Protein AF-A0AAQ3P5P2-F1 (afdb_monomer_lite)

Structure (mmCIF, N/CA/C/O backbone):
data_AF-A0AAQ3P5P2-F1
#
_entry.id   AF-A0AAQ3P5P2-F1
#
loop_
_atom_site.group_PDB
_atom_site.id
_atom_site.type_symbol
_atom_site.label_atom_id
_atom_site.label_alt_id
_atom_site.label_comp_id
_atom_site.label_asym_id
_atom_site.label_entity_id
_atom_site.label_seq_id
_atom_site.pdbx_PDB_ins_code
_atom_site.Cartn_x
_atom_site.Cartn_y
_atom_site.Cartn_z
_atom_site.occupancy
_atom_site.B_iso_or_equiv
_atom_site.auth_seq_id
_atom_site.auth_comp_id
_atom_site.auth_asym_id
_atom_site.auth_atom_id
_atom_site.pdbx_PDB_model_num
ATOM 1 N N . MET A 1 1 ? 11.401 -13.865 -46.527 1.00 40.78 1 MET A N 1
ATOM 2 C CA . MET A 1 1 ? 10.544 -14.857 -45.855 1.00 40.78 1 MET A CA 1
ATOM 3 C C . MET A 1 1 ? 10.391 -14.387 -44.420 1.00 40.78 1 MET A C 1
ATOM 5 O O . MET A 1 1 ? 11.327 -14.547 -43.646 1.00 40.78 1 MET A O 1
ATOM 9 N N . GLU A 1 2 ? 9.293 -13.681 -44.133 1.00 49.50 2 GLU A N 1
ATOM 10 C CA . GLU A 1 2 ? 8.876 -13.293 -42.781 1.00 49.50 2 GLU A CA 1
ATOM 11 C C . GLU A 1 2 ? 8.724 -14.514 -41.863 1.00 49.50 2 GLU A C 1
ATOM 13 O O . GLU A 1 2 ? 8.082 -15.500 -42.223 1.00 49.50 2 GLU A O 1
ATOM 18 N N . SER A 1 3 ? 9.258 -14.413 -40.647 1.00 64.00 3 SER A N 1
ATOM 19 C CA . SER A 1 3 ? 8.948 -15.322 -39.544 1.00 64.00 3 SER A CA 1
ATOM 20 C C . SER A 1 3 ? 7.533 -15.032 -39.031 1.00 64.00 3 SER A C 1
ATOM 22 O O . SER A 1 3 ? 7.212 -13.899 -38.678 1.00 64.00 3 SER A O 1
ATOM 24 N N . THR A 1 4 ? 6.680 -16.052 -38.992 1.00 71.25 4 THR A N 1
ATOM 25 C CA . THR A 1 4 ? 5.289 -15.995 -38.513 1.00 71.25 4 THR A CA 1
ATOM 26 C C . THR A 1 4 ? 5.179 -15.501 -37.061 1.00 71.25 4 THR A C 1
ATOM 28 O O . THR A 1 4 ? 5.982 -15.936 -36.230 1.00 71.25 4 THR A O 1
ATOM 31 N N . PRO A 1 5 ? 4.180 -14.667 -36.702 1.00 70.50 5 PRO A N 1
ATOM 32 C CA . PRO A 1 5 ? 3.955 -14.264 -35.315 1.00 70.50 5 PRO A CA 1
ATOM 33 C C . PRO A 1 5 ? 3.568 -15.487 -34.475 1.00 70.50 5 PRO A C 1
ATOM 35 O O . PRO A 1 5 ? 2.511 -16.086 -34.667 1.00 70.50 5 PRO A O 1
ATOM 38 N N . VAL A 1 6 ? 4.447 -15.880 -33.554 1.00 71.50 6 VAL A N 1
ATOM 39 C CA . VAL A 1 6 ? 4.185 -16.980 -32.620 1.00 71.50 6 VAL A CA 1
ATOM 40 C C . VAL A 1 6 ? 3.167 -16.514 -31.584 1.00 71.50 6 VAL A C 1
ATOM 42 O O . VAL A 1 6 ? 3.352 -15.484 -30.933 1.00 71.50 6 VAL A O 1
ATOM 45 N N . ASN A 1 7 ? 2.097 -17.286 -31.411 1.00 71.75 7 ASN A N 1
ATOM 46 C CA . ASN A 1 7 ? 1.123 -17.065 -30.351 1.00 71.75 7 ASN A CA 1
ATOM 47 C C . ASN A 1 7 ? 1.687 -17.606 -29.025 1.00 71.75 7 ASN A C 1
ATOM 49 O O . ASN A 1 7 ? 1.541 -18.785 -28.700 1.00 71.75 7 ASN A O 1
ATOM 53 N N . TRP A 1 8 ? 2.362 -16.731 -28.278 1.00 74.56 8 TRP A N 1
ATOM 54 C CA . TRP A 1 8 ? 2.980 -17.045 -26.985 1.00 74.56 8 TRP A CA 1
ATOM 55 C C . TRP A 1 8 ? 1.983 -17.538 -25.934 1.00 74.56 8 TRP A C 1
ATOM 57 O O . TRP A 1 8 ? 2.359 -18.313 -25.062 1.00 74.56 8 TRP A O 1
ATOM 67 N N . GLU A 1 9 ? 0.716 -17.139 -26.034 1.00 57.88 9 GLU A N 1
ATOM 68 C CA . GLU A 1 9 ? -0.343 -17.598 -25.133 1.00 57.88 9 GLU A CA 1
ATOM 69 C C . GLU A 1 9 ? -0.745 -19.043 -25.436 1.00 57.88 9 GLU A C 1
ATOM 71 O O . GLU A 1 9 ? -0.924 -19.839 -24.517 1.00 57.88 9 GLU A O 1
ATOM 76 N N . ALA A 1 10 ? -0.817 -19.406 -26.720 1.00 72.50 10 ALA A N 1
ATOM 77 C CA . ALA A 1 10 ? -1.071 -20.783 -27.135 1.00 72.50 10 ALA A CA 1
ATOM 78 C C . ALA A 1 10 ? 0.089 -21.717 -26.751 1.00 72.50 10 ALA A C 1
ATOM 80 O O . ALA A 1 10 ? -0.143 -22.853 -26.344 1.00 72.50 10 ALA A O 1
ATOM 81 N N . LEU A 1 11 ? 1.331 -21.229 -26.832 1.00 72.44 11 LEU A N 1
ATOM 82 C CA . LEU A 1 11 ? 2.518 -21.973 -26.409 1.00 72.44 11 LEU A CA 1
ATOM 83 C C . LEU A 1 11 ? 2.578 -22.149 -24.879 1.00 72.44 11 LEU A C 1
ATOM 85 O O . LEU A 1 11 ? 2.882 -23.246 -24.418 1.00 72.44 11 LEU A O 1
ATOM 89 N N . ASP A 1 12 ? 2.240 -21.108 -24.102 1.00 68.50 12 ASP A N 1
ATOM 90 C CA . ASP A 1 12 ? 2.167 -21.158 -22.631 1.00 68.50 12 ASP A CA 1
ATOM 91 C C . ASP A 1 12 ? 1.053 -22.110 -22.148 1.00 68.50 12 ASP A C 1
ATOM 93 O O . ASP A 1 12 ? 1.252 -22.854 -21.189 1.00 68.50 12 ASP A O 1
ATOM 97 N N . ALA A 1 13 ? -0.102 -22.131 -22.822 1.00 69.19 13 ALA A N 1
ATOM 98 C CA . ALA A 1 13 ? -1.195 -23.055 -22.517 1.00 69.19 13 ALA A CA 1
ATOM 99 C C . ALA A 1 13 ? -0.799 -24.520 -22.768 1.00 69.19 13 ALA A C 1
ATOM 101 O O . ALA A 1 13 ? -1.009 -25.366 -21.900 1.00 69.19 13 ALA A O 1
ATOM 102 N N . LEU A 1 14 ? -0.141 -24.807 -23.899 1.00 78.25 14 LEU A N 1
ATOM 103 C CA . LEU A 1 14 ? 0.350 -26.155 -24.213 1.00 78.25 14 LEU A CA 1
ATOM 104 C C . LEU A 1 14 ? 1.387 -26.652 -23.197 1.00 78.25 14 LEU A C 1
ATOM 106 O O . LEU A 1 14 ? 1.398 -27.826 -22.836 1.00 78.25 14 LEU A O 1
ATOM 110 N N . LEU A 1 15 ? 2.254 -25.755 -22.730 1.00 73.19 15 LEU A N 1
ATOM 111 C CA . LEU A 1 15 ? 3.287 -26.055 -21.741 1.00 73.19 15 LEU A CA 1
ATOM 112 C C . LEU A 1 15 ? 2.699 -26.388 -20.365 1.00 73.19 15 LEU A C 1
ATOM 114 O O . LEU A 1 15 ? 3.185 -27.297 -19.695 1.00 73.19 15 LEU A O 1
ATOM 118 N N . ILE A 1 16 ? 1.653 -25.667 -19.951 1.00 68.06 16 ILE A N 1
ATOM 119 C CA . ILE A 1 16 ? 0.955 -25.904 -18.681 1.00 68.06 16 ILE A CA 1
ATOM 120 C C . ILE A 1 16 ? 0.171 -27.215 -18.734 1.00 68.06 16 ILE A C 1
ATOM 122 O O . ILE A 1 16 ? 0.203 -27.976 -17.767 1.00 68.06 16 ILE A O 1
ATOM 126 N N . ASP A 1 17 ? -0.504 -27.492 -19.847 1.00 76.62 17 ASP A N 1
ATOM 127 C CA . ASP A 1 17 ? -1.270 -28.726 -20.008 1.00 76.62 17 ASP A CA 1
ATOM 128 C C . ASP A 1 17 ? -0.352 -29.955 -20.054 1.00 76.62 17 ASP A C 1
ATOM 130 O O . ASP A 1 17 ? -0.639 -30.936 -19.374 1.00 76.62 17 ASP A O 1
ATOM 134 N N . PHE A 1 18 ? 0.801 -29.872 -20.734 1.00 76.75 18 PHE A N 1
ATOM 135 C CA . PHE A 1 18 ? 1.833 -30.918 -20.709 1.00 76.75 18 PHE A CA 1
ATOM 136 C C . PHE A 1 18 ? 2.421 -31.133 -19.301 1.00 76.75 18 PHE A C 1
ATOM 138 O O . PHE A 1 18 ? 2.593 -32.264 -18.849 1.00 76.75 18 PHE A O 1
ATOM 145 N N . ALA A 1 19 ? 2.704 -30.048 -18.571 1.00 74.25 19 ALA A N 1
ATOM 146 C CA . ALA A 1 19 ? 3.274 -30.132 -17.226 1.00 74.25 19 ALA A CA 1
ATOM 147 C C . ALA A 1 19 ? 2.297 -30.723 -16.195 1.00 74.25 19 ALA A C 1
ATOM 149 O O . ALA A 1 19 ? 2.718 -31.430 -15.280 1.00 74.25 19 ALA A O 1
ATOM 150 N N . LYS A 1 20 ? 0.994 -30.464 -16.360 1.00 66.75 20 LYS A N 1
ATOM 151 C CA . LYS A 1 20 ? -0.071 -31.082 -15.560 1.00 66.75 20 LYS A CA 1
ATOM 152 C C . LYS A 1 20 ? -0.321 -32.536 -15.955 1.00 66.75 20 LYS A C 1
ATOM 154 O O . LYS A 1 20 ? -0.555 -33.353 -15.074 1.00 66.75 20 LYS A O 1
ATOM 159 N N . SER A 1 21 ? -0.271 -32.872 -17.248 1.00 77.75 21 SER A N 1
ATOM 160 C CA . SER A 1 21 ? -0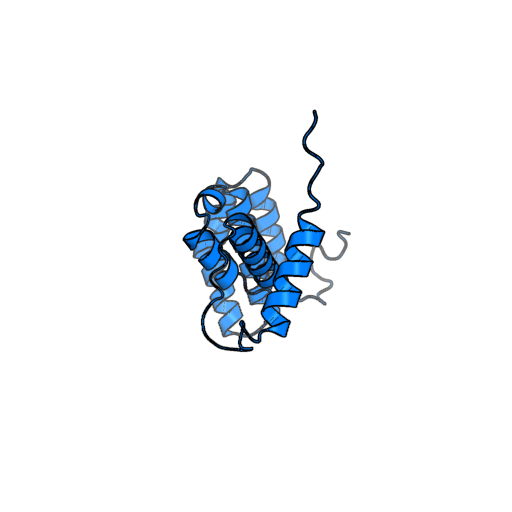.540 -34.237 -17.719 1.00 77.75 21 SER A CA 1
ATOM 161 C C . SER A 1 21 ? 0.546 -35.233 -17.317 1.00 77.75 21 SER A C 1
ATOM 163 O O . SER A 1 21 ? 0.235 -36.378 -17.010 1.00 77.75 21 SER A O 1
ATOM 165 N N . GLU A 1 22 ? 1.804 -34.796 -17.276 1.00 76.50 22 GLU A N 1
ATOM 166 C CA . GLU A 1 22 ? 2.949 -35.622 -16.868 1.00 76.50 22 GLU A CA 1
ATOM 167 C C . GLU A 1 22 ? 3.216 -35.568 -15.344 1.00 76.50 22 GLU A C 1
ATOM 169 O O . GLU A 1 22 ? 4.247 -36.058 -14.888 1.00 76.50 22 GLU A O 1
ATOM 174 N N . ASN A 1 23 ? 2.312 -34.970 -14.541 1.00 61.06 23 ASN A N 1
ATOM 175 C CA . ASN A 1 23 ? 2.460 -34.765 -13.085 1.00 61.06 23 ASN A CA 1
ATOM 176 C C . ASN A 1 23 ? 3.800 -34.112 -12.684 1.00 61.06 23 ASN A C 1
ATOM 178 O O . ASN A 1 23 ? 4.364 -34.388 -11.627 1.00 61.06 23 ASN A O 1
ATOM 182 N N . LEU A 1 24 ? 4.322 -33.219 -13.526 1.00 58.44 24 LEU A N 1
ATOM 183 C CA . LEU A 1 24 ? 5.613 -32.558 -13.305 1.00 58.44 24 LEU A CA 1
ATOM 184 C C . LEU A 1 24 ? 5.534 -31.416 -12.272 1.00 58.44 24 LEU A C 1
ATOM 186 O O . LEU A 1 24 ? 6.559 -30.822 -11.942 1.00 58.44 24 LEU A O 1
ATOM 190 N N . ILE A 1 25 ? 4.333 -31.080 -11.787 1.00 64.62 25 ILE A N 1
ATOM 191 C CA . ILE A 1 25 ? 4.070 -30.035 -10.790 1.00 64.62 25 ILE A CA 1
ATOM 192 C C . ILE A 1 25 ? 3.136 -30.626 -9.721 1.00 64.62 25 ILE A C 1
ATOM 194 O O . ILE A 1 25 ? 1.956 -30.839 -9.996 1.00 64.62 25 ILE A O 1
ATOM 198 N N . GLU A 1 26 ? 3.654 -30.893 -8.519 1.00 54.81 26 GLU A N 1
ATOM 199 C CA . GLU A 1 26 ? 2.848 -31.281 -7.352 1.00 54.81 26 GLU A CA 1
ATOM 200 C C . GLU A 1 26 ? 2.098 -30.049 -6.797 1.00 54.81 26 GLU A C 1
ATOM 202 O O . GLU A 1 26 ? 2.678 -28.972 -6.622 1.00 54.81 26 GLU A O 1
ATOM 207 N N . GLU A 1 27 ? 0.788 -30.189 -6.553 1.00 56.66 27 GLU A N 1
ATOM 208 C CA . GLU A 1 27 ? 0.001 -29.233 -5.767 1.00 56.66 27 GLU A CA 1
ATOM 209 C C . GLU A 1 27 ? 0.508 -29.273 -4.315 1.00 56.66 27 GLU A C 1
ATOM 211 O O . GLU A 1 27 ? 0.138 -30.154 -3.549 1.00 56.66 27 GLU A O 1
ATOM 216 N N . ASP A 1 28 ? 1.376 -28.309 -3.993 1.00 47.09 28 ASP A N 1
ATOM 217 C CA . ASP A 1 28 ? 1.898 -27.895 -2.681 1.00 47.09 28 ASP A CA 1
ATOM 218 C C . ASP A 1 28 ? 3.378 -28.203 -2.375 1.00 47.09 28 ASP A C 1
ATOM 220 O O . ASP A 1 28 ? 3.843 -29.335 -2.349 1.00 47.09 28 ASP A O 1
ATOM 224 N N . SER A 1 29 ? 4.063 -27.128 -1.956 1.00 43.84 29 SER A N 1
ATOM 225 C CA . SER A 1 29 ? 5.405 -27.038 -1.346 1.00 43.84 29 SER A CA 1
ATOM 226 C C . SER A 1 29 ? 6.602 -26.858 -2.299 1.00 43.84 29 SER A C 1
ATOM 228 O O . SER A 1 29 ? 7.044 -27.761 -2.992 1.00 43.84 29 SER A O 1
ATOM 230 N N . SER A 1 30 ? 7.212 -25.668 -2.213 1.00 47.56 30 SER A N 1
ATOM 231 C CA . SER A 1 30 ? 8.455 -25.200 -2.863 1.00 47.56 30 SER A CA 1
ATOM 232 C C . SER A 1 30 ? 8.378 -24.834 -4.362 1.00 47.56 30 SER A C 1
ATOM 234 O O . SER A 1 30 ? 8.449 -25.661 -5.254 1.00 47.56 30 SER A O 1
ATOM 236 N N . ALA A 1 31 ? 8.236 -23.521 -4.591 1.00 48.72 31 ALA A N 1
ATOM 237 C CA . ALA A 1 31 ? 8.512 -22.716 -5.791 1.00 48.72 31 ALA A CA 1
ATOM 238 C C . ALA A 1 31 ? 8.644 -23.422 -7.168 1.00 48.72 31 ALA A C 1
ATOM 240 O O . ALA A 1 31 ? 9.631 -24.120 -7.406 1.00 48.72 31 ALA A O 1
ATOM 241 N N . PRO A 1 32 ? 7.790 -23.101 -8.165 1.00 46.69 32 PRO A N 1
ATOM 242 C CA . PRO A 1 32 ? 8.052 -23.530 -9.530 1.00 46.69 32 PRO A CA 1
ATOM 243 C C . PRO A 1 32 ? 9.189 -22.673 -10.098 1.00 46.69 32 PRO A C 1
ATOM 245 O O . PRO A 1 32 ? 9.043 -21.456 -10.228 1.00 46.69 32 PRO A O 1
ATOM 248 N N . SER A 1 33 ? 10.320 -23.296 -10.437 1.00 49.72 33 SER A N 1
ATOM 249 C CA . SER A 1 33 ? 11.370 -22.677 -11.255 1.00 49.72 33 SER A CA 1
ATOM 250 C C . SER A 1 33 ? 10.877 -22.574 -12.699 1.00 49.72 33 SER A C 1
ATOM 252 O O . SER A 1 33 ? 10.766 -23.609 -13.357 1.00 49.72 33 SER A O 1
ATOM 254 N N . PRO A 1 34 ? 10.585 -21.379 -13.242 1.00 51.59 34 PRO A N 1
ATOM 255 C CA . PRO A 1 34 ? 10.110 -21.274 -14.605 1.00 51.59 34 PRO A CA 1
ATOM 256 C C . PRO A 1 34 ? 11.268 -20.833 -15.490 1.00 51.59 34 PRO A C 1
ATOM 258 O O . PRO A 1 34 ? 11.724 -19.692 -15.422 1.00 51.59 34 PRO A O 1
ATOM 261 N N . SER A 1 35 ? 11.723 -21.714 -16.372 1.00 46.28 35 SER A N 1
ATOM 262 C CA . SER A 1 35 ? 12.733 -21.451 -17.408 1.00 46.28 35 SER A CA 1
ATOM 263 C C . SER A 1 35 ? 12.220 -20.558 -18.553 1.00 46.28 35 SER A C 1
ATOM 265 O O . SER A 1 35 ? 12.655 -20.644 -19.695 1.00 46.28 35 SER A O 1
ATOM 267 N N . SER A 1 36 ? 11.340 -19.614 -18.230 1.00 53.69 36 SER A N 1
ATOM 268 C CA . SER A 1 36 ? 11.070 -18.431 -19.030 1.00 53.69 36 SER A CA 1
ATOM 269 C C . SER A 1 36 ? 11.132 -17.263 -18.061 1.00 53.69 36 SER A C 1
ATOM 271 O O . SER A 1 36 ? 10.226 -17.080 -17.248 1.00 53.69 36 SER A O 1
ATOM 273 N N . SER A 1 37 ? 12.214 -16.481 -18.115 1.00 57.44 37 SER A N 1
ATOM 274 C CA . SER A 1 37 ? 12.347 -15.246 -17.328 1.00 57.44 37 SER A CA 1
ATOM 275 C C . SER A 1 37 ? 11.099 -14.374 -17.486 1.00 57.44 37 SER A C 1
ATOM 277 O O . SER A 1 37 ? 10.609 -13.816 -16.512 1.00 57.44 37 SER A O 1
ATOM 279 N N . SER A 1 38 ? 10.498 -14.376 -18.684 1.00 66.75 38 SER A N 1
ATOM 280 C CA . SER A 1 38 ? 9.225 -13.713 -18.953 1.00 66.75 38 SER A CA 1
ATOM 281 C C . SER A 1 38 ? 8.042 -14.325 -18.189 1.00 66.75 38 SER A C 1
ATOM 283 O O . SER A 1 38 ? 7.248 -13.576 -17.630 1.00 66.75 38 SER A O 1
ATOM 285 N N . TYR A 1 39 ? 7.921 -15.654 -18.098 1.00 71.81 39 TYR A N 1
ATOM 286 C CA . TYR A 1 39 ? 6.863 -16.312 -17.322 1.00 71.81 39 TYR A CA 1
ATOM 287 C C . TYR A 1 39 ? 7.069 -16.131 -15.815 1.00 71.81 39 TYR A C 1
ATOM 289 O O . TYR A 1 39 ? 6.111 -15.832 -15.109 1.00 71.81 39 TYR A O 1
ATOM 297 N N . HIS A 1 40 ? 8.306 -16.232 -15.320 1.00 78.38 40 HIS A N 1
ATOM 298 C CA . HIS A 1 40 ? 8.623 -15.943 -13.922 1.00 78.38 40 HIS A CA 1
ATOM 299 C C . HIS A 1 40 ? 8.265 -14.498 -13.563 1.00 78.38 40 HIS A C 1
ATOM 301 O O . HIS A 1 40 ? 7.565 -14.265 -12.580 1.00 78.38 40 HIS A O 1
ATOM 307 N N . SER A 1 41 ? 8.635 -13.529 -14.407 1.00 81.00 41 SER A N 1
ATOM 308 C CA . SER A 1 41 ? 8.212 -12.138 -14.242 1.00 81.00 41 SER A CA 1
ATOM 309 C C . SER A 1 41 ? 6.690 -11.989 -14.307 1.00 81.00 41 SER A C 1
ATOM 311 O O . SER A 1 41 ? 6.122 -11.282 -13.480 1.00 81.00 41 SER A O 1
ATOM 313 N N . ARG A 1 42 ? 5.994 -12.677 -15.227 1.00 84.25 42 ARG A N 1
ATOM 314 C CA . ARG A 1 42 ? 4.519 -12.666 -15.304 1.00 84.25 42 ARG A CA 1
ATOM 315 C C . ARG A 1 42 ? 3.880 -13.213 -14.026 1.00 84.25 42 ARG A C 1
ATOM 317 O O . ARG A 1 42 ? 2.943 -12.600 -13.512 1.00 84.25 42 ARG A O 1
ATOM 324 N N . LEU A 1 43 ? 4.377 -14.334 -13.504 1.00 84.06 43 LEU A N 1
ATOM 325 C CA . LEU A 1 43 ? 3.911 -14.919 -12.248 1.00 84.06 43 LEU A CA 1
ATOM 326 C C . LEU A 1 43 ? 4.179 -13.995 -11.064 1.00 84.06 43 LEU A C 1
ATOM 328 O O . LEU A 1 43 ? 3.275 -13.768 -10.267 1.00 84.06 43 LEU A O 1
ATOM 332 N N . LEU A 1 44 ? 5.373 -13.414 -10.977 1.00 88.69 44 LEU A N 1
ATOM 333 C CA . LEU A 1 44 ? 5.731 -12.490 -9.910 1.00 88.69 44 LEU A CA 1
ATOM 334 C C . LEU A 1 44 ? 4.854 -11.232 -9.939 1.00 88.69 44 LEU A C 1
ATOM 336 O O . LEU A 1 44 ? 4.309 -10.842 -8.910 1.00 88.69 44 LEU A O 1
ATOM 340 N N . ILE A 1 45 ? 4.647 -10.632 -11.115 1.00 90.06 45 ILE A N 1
ATOM 341 C CA . ILE A 1 45 ? 3.745 -9.484 -11.287 1.00 90.06 45 ILE A CA 1
ATOM 342 C C . ILE A 1 45 ? 2.321 -9.858 -10.860 1.00 90.06 45 ILE A C 1
ATOM 344 O O . ILE A 1 45 ? 1.665 -9.083 -10.162 1.00 90.06 45 ILE A O 1
ATOM 348 N N . ARG A 1 46 ? 1.835 -11.048 -11.242 1.00 90.94 46 ARG A N 1
ATOM 349 C CA . ARG A 1 46 ? 0.529 -11.555 -10.791 1.00 90.94 46 ARG A CA 1
ATOM 350 C C . ARG A 1 46 ? 0.484 -11.730 -9.277 1.00 90.94 46 ARG A C 1
ATOM 352 O O . ARG A 1 46 ? -0.515 -11.355 -8.672 1.00 90.94 46 ARG A O 1
ATOM 359 N N . HIS A 1 47 ? 1.545 -12.255 -8.672 1.00 91.62 47 HIS A N 1
ATOM 360 C CA . HIS A 1 47 ? 1.626 -12.473 -7.234 1.00 91.62 47 HIS A CA 1
ATOM 361 C C . HIS A 1 47 ? 1.612 -11.146 -6.467 1.00 91.62 47 HIS A C 1
ATOM 363 O O . HIS A 1 47 ? 0.751 -10.957 -5.616 1.00 91.62 47 HIS A O 1
ATOM 369 N N . ILE A 1 48 ? 2.454 -10.179 -6.854 1.00 92.44 48 ILE A N 1
ATOM 370 C CA . ILE A 1 48 ? 2.470 -8.825 -6.277 1.00 92.44 48 ILE A CA 1
ATOM 371 C C . ILE A 1 48 ? 1.091 -8.173 -6.409 1.00 92.44 48 ILE A C 1
ATOM 373 O O . ILE A 1 48 ? 0.550 -7.657 -5.433 1.00 92.44 48 ILE A O 1
ATOM 377 N N . ARG A 1 49 ? 0.475 -8.238 -7.597 1.00 92.69 49 ARG A N 1
ATOM 378 C CA . ARG A 1 49 ? -0.861 -7.673 -7.828 1.00 92.69 49 ARG A CA 1
ATOM 379 C C . ARG A 1 49 ? -1.926 -8.346 -6.963 1.00 92.69 49 ARG A C 1
ATOM 381 O O . ARG A 1 49 ? -2.788 -7.653 -6.428 1.00 92.69 49 ARG A O 1
ATOM 388 N N . ARG A 1 50 ? -1.864 -9.670 -6.795 1.00 92.75 50 ARG A N 1
ATOM 389 C CA . ARG A 1 50 ? -2.769 -10.415 -5.912 1.00 92.75 50 ARG A CA 1
ATOM 390 C C . ARG A 1 50 ? -2.587 -9.985 -4.459 1.00 92.75 50 ARG A C 1
ATOM 392 O O . ARG A 1 50 ? -3.586 -9.677 -3.824 1.00 92.75 50 ARG A O 1
ATOM 399 N N . SER A 1 51 ? -1.350 -9.889 -3.970 1.00 92.38 51 SER A N 1
ATOM 400 C CA . SER A 1 51 ? -1.056 -9.419 -2.611 1.00 92.38 51 SER A CA 1
ATOM 401 C C . SER A 1 51 ? -1.587 -8.006 -2.362 1.00 92.38 51 SER A C 1
ATOM 403 O O . SER A 1 51 ? -2.177 -7.755 -1.315 1.00 92.38 51 SER A O 1
ATOM 405 N N . LEU A 1 52 ? -1.449 -7.097 -3.335 1.00 92.81 52 LEU A N 1
ATOM 406 C CA . LEU A 1 52 ? -2.022 -5.750 -3.246 1.00 92.81 52 LEU A CA 1
ATOM 407 C C . LEU A 1 52 ? -3.554 -5.780 -3.196 1.00 92.81 52 LEU A C 1
ATOM 409 O O . LEU A 1 52 ? -4.147 -5.100 -2.364 1.00 92.81 52 LEU A O 1
ATOM 413 N N . HIS A 1 53 ? -4.198 -6.593 -4.038 1.00 90.56 53 HIS A N 1
ATOM 414 C CA . HIS A 1 53 ? -5.658 -6.725 -4.043 1.00 90.56 53 HIS A CA 1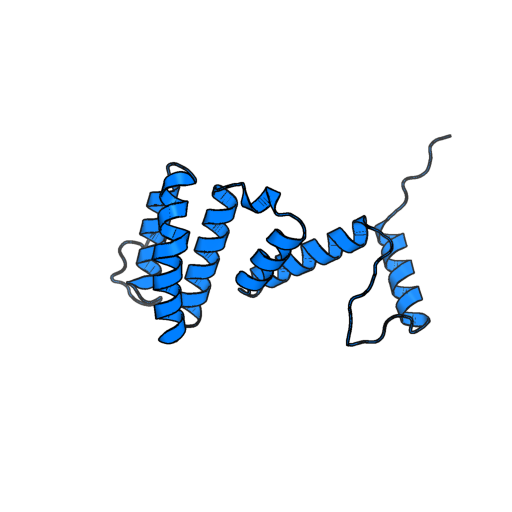
ATOM 415 C C . HIS A 1 53 ? -6.223 -7.340 -2.764 1.00 90.56 53 HIS A C 1
ATOM 417 O O . HIS A 1 53 ? -7.315 -6.964 -2.350 1.00 90.56 53 HIS A O 1
ATOM 423 N N . THR A 1 54 ? -5.506 -8.271 -2.135 1.00 92.06 54 THR A N 1
ATOM 424 C CA . THR A 1 54 ? -5.936 -8.889 -0.873 1.00 92.06 54 THR A CA 1
ATOM 425 C C . THR A 1 54 ? -5.579 -8.050 0.356 1.00 92.06 54 THR A C 1
ATOM 427 O O . THR A 1 54 ? -5.775 -8.518 1.472 1.00 92.06 54 THR A O 1
ATOM 430 N N . GLY A 1 55 ? -5.006 -6.852 0.184 1.00 90.94 55 GLY A N 1
ATOM 431 C CA . GLY A 1 55 ? -4.577 -5.990 1.292 1.00 90.94 55 GLY A CA 1
ATOM 432 C C . GLY A 1 55 ? -3.304 -6.463 2.010 1.00 90.94 55 GLY A C 1
ATOM 433 O O . GLY A 1 55 ? -2.918 -5.901 3.033 1.00 90.94 55 GLY A O 1
ATOM 434 N N . ALA A 1 56 ? -2.604 -7.468 1.475 1.00 93.00 56 ALA A N 1
ATOM 435 C CA . ALA A 1 56 ? -1.338 -7.975 2.005 1.00 93.00 56 ALA A CA 1
ATOM 436 C C . ALA A 1 56 ? -0.165 -7.095 1.532 1.00 93.00 56 ALA A C 1
ATOM 438 O O . ALA A 1 56 ? 0.728 -7.539 0.804 1.00 93.00 56 ALA A O 1
ATOM 439 N N . ILE A 1 57 ? -0.191 -5.817 1.922 1.00 94.12 57 ILE A N 1
ATOM 440 C CA . ILE A 1 57 ? 0.729 -4.795 1.401 1.00 94.12 57 ILE A CA 1
ATOM 441 C C . ILE A 1 57 ? 2.178 -5.078 1.798 1.00 94.12 57 ILE A C 1
ATOM 443 O O . ILE A 1 57 ? 3.062 -4.943 0.961 1.00 94.12 57 ILE A O 1
ATOM 447 N N . ASP A 1 58 ? 2.434 -5.548 3.020 1.00 93.31 58 ASP A N 1
ATOM 448 C CA . ASP A 1 58 ? 3.795 -5.879 3.461 1.00 93.31 58 ASP A CA 1
ATOM 449 C C . ASP A 1 58 ? 4.421 -7.004 2.626 1.00 93.31 58 ASP A C 1
ATOM 451 O O . ASP A 1 58 ? 5.585 -6.916 2.237 1.00 93.31 58 ASP A O 1
ATOM 455 N N . ALA A 1 59 ? 3.630 -8.018 2.260 1.00 93.31 59 ALA A N 1
ATOM 456 C CA . ALA A 1 59 ? 4.083 -9.083 1.369 1.00 93.31 59 ALA A CA 1
ATOM 457 C C . ALA A 1 59 ? 4.394 -8.540 -0.037 1.00 93.31 59 ALA A C 1
ATOM 459 O O . ALA A 1 59 ? 5.425 -8.878 -0.617 1.00 93.31 59 ALA A O 1
ATOM 460 N N . ALA A 1 60 ? 3.543 -7.654 -0.568 1.00 94.25 60 ALA A N 1
ATOM 461 C CA . ALA A 1 60 ? 3.779 -7.007 -1.858 1.00 94.25 60 ALA A CA 1
ATOM 462 C C . ALA A 1 60 ? 5.051 -6.140 -1.844 1.00 94.25 60 ALA A C 1
ATOM 464 O O . ALA A 1 60 ? 5.866 -6.225 -2.761 1.00 94.25 60 ALA A O 1
ATOM 465 N N . VAL A 1 61 ? 5.247 -5.345 -0.790 1.00 93.31 61 VAL A N 1
ATOM 466 C CA . VAL A 1 61 ? 6.428 -4.493 -0.604 1.00 93.31 61 VAL A CA 1
ATOM 467 C C . VAL A 1 61 ? 7.693 -5.338 -0.468 1.00 93.31 61 VAL A C 1
ATOM 469 O O . VAL A 1 61 ? 8.706 -5.001 -1.077 1.00 93.31 61 VAL A O 1
ATOM 472 N N . HIS A 1 62 ? 7.652 -6.452 0.264 1.00 94.31 62 HIS A N 1
ATOM 473 C CA . HIS A 1 62 ? 8.784 -7.374 0.378 1.00 94.31 62 HIS A CA 1
ATOM 474 C C . HIS A 1 62 ? 9.189 -7.956 -0.988 1.00 94.31 62 HIS A C 1
ATOM 476 O O . HIS A 1 62 ? 10.365 -7.950 -1.348 1.00 94.31 62 HIS A O 1
ATOM 482 N N . LEU A 1 63 ? 8.215 -8.390 -1.794 1.00 92.31 63 LEU A N 1
ATOM 483 C CA . LEU A 1 63 ? 8.467 -8.893 -3.150 1.00 92.31 63 LEU A CA 1
ATOM 484 C C . LEU A 1 63 ? 9.023 -7.811 -4.084 1.00 92.31 63 LEU A C 1
ATOM 486 O O . LEU A 1 63 ? 9.901 -8.099 -4.898 1.00 92.31 63 LEU A O 1
ATOM 490 N N . LEU A 1 64 ? 8.537 -6.572 -3.962 1.00 93.56 64 LEU A N 1
ATOM 491 C CA . LEU A 1 64 ? 9.056 -5.432 -4.718 1.00 93.56 64 LEU A CA 1
ATOM 492 C C . LEU A 1 64 ? 10.505 -5.119 -4.337 1.00 93.56 64 LEU A C 1
ATOM 494 O O . LEU A 1 64 ? 11.323 -4.935 -5.231 1.00 93.56 64 LEU A O 1
ATOM 498 N N . HIS A 1 65 ? 10.857 -5.134 -3.049 1.00 92.62 65 HIS A N 1
ATOM 499 C CA . HIS A 1 65 ? 12.249 -4.958 -2.621 1.00 92.62 65 HIS A CA 1
ATOM 500 C C . HIS A 1 65 ? 13.169 -6.045 -3.184 1.00 92.62 65 HIS A C 1
ATOM 502 O O . HIS A 1 65 ? 14.277 -5.740 -3.620 1.00 92.62 65 HIS A O 1
ATOM 508 N N . LEU A 1 66 ? 12.710 -7.300 -3.193 1.00 93.31 66 LEU A N 1
ATOM 509 C CA . LEU A 1 66 ? 13.520 -8.434 -3.630 1.00 93.31 66 LEU A CA 1
ATOM 510 C C . LEU A 1 66 ? 13.786 -8.429 -5.141 1.00 93.31 66 LEU A C 1
ATOM 512 O O . LEU A 1 66 ? 14.890 -8.750 -5.574 1.00 93.31 66 LEU A O 1
ATOM 516 N N . HIS A 1 67 ? 12.781 -8.083 -5.947 1.00 90.81 67 HIS A N 1
ATOM 517 C CA . HIS A 1 67 ? 12.843 -8.275 -7.398 1.00 90.81 67 HIS A CA 1
ATOM 518 C C . HIS A 1 67 ? 12.857 -6.982 -8.222 1.00 90.81 67 HIS A C 1
ATOM 520 O O . HIS A 1 67 ? 13.262 -7.015 -9.383 1.00 90.81 67 HIS A O 1
ATOM 526 N N . ALA A 1 68 ? 12.400 -5.856 -7.670 1.00 90.00 68 ALA A N 1
ATOM 527 C CA . ALA A 1 68 ? 12.293 -4.582 -8.382 1.00 90.00 68 ALA A CA 1
ATOM 528 C C . ALA A 1 68 ? 12.441 -3.360 -7.443 1.00 90.00 68 ALA A C 1
ATOM 530 O O . ALA A 1 68 ? 11.538 -2.519 -7.375 1.00 90.00 68 ALA A O 1
ATOM 531 N N . PRO A 1 69 ? 13.577 -3.217 -6.730 1.00 92.38 69 PRO A N 1
ATOM 532 C CA . PRO A 1 69 ? 13.762 -2.152 -5.739 1.00 92.38 69 PRO A CA 1
ATOM 533 C C . PRO A 1 69 ? 13.727 -0.744 -6.350 1.00 92.38 69 PRO A C 1
ATOM 535 O O . PRO A 1 69 ? 13.341 0.211 -5.682 1.00 92.38 69 PRO A O 1
ATOM 538 N N . SER A 1 70 ? 14.061 -0.607 -7.636 1.00 92.38 70 SER A N 1
ATOM 539 C CA . SER A 1 70 ? 14.006 0.666 -8.366 1.00 92.38 70 SER A CA 1
ATOM 540 C C . SER A 1 70 ? 12.605 1.281 -8.410 1.00 92.38 70 SER A C 1
ATOM 542 O O . SER A 1 70 ? 12.475 2.501 -8.433 1.00 92.38 70 SER A O 1
ATOM 544 N N . ILE A 1 71 ? 11.547 0.463 -8.366 1.00 90.50 71 ILE A N 1
ATOM 545 C CA . ILE A 1 71 ? 10.157 0.944 -8.336 1.00 90.50 71 ILE A CA 1
ATOM 546 C C . ILE A 1 71 ? 9.877 1.702 -7.035 1.00 90.50 71 ILE A C 1
ATOM 548 O O . ILE A 1 71 ? 9.137 2.681 -7.031 1.00 90.50 71 ILE A O 1
ATOM 552 N N . LEU A 1 72 ? 10.493 1.275 -5.933 1.00 89.75 72 LEU A N 1
ATOM 553 C CA . LEU A 1 72 ? 10.322 1.891 -4.618 1.00 89.75 72 LEU A CA 1
ATOM 554 C C . LEU A 1 72 ? 11.150 3.168 -4.448 1.00 89.75 72 LEU A C 1
ATOM 556 O O . LEU A 1 72 ? 10.989 3.872 -3.458 1.00 89.75 72 LEU A O 1
ATOM 560 N N . THR A 1 73 ? 12.016 3.486 -5.416 1.00 90.75 73 THR A N 1
ATOM 561 C CA . THR A 1 73 ? 12.692 4.789 -5.484 1.00 90.75 73 THR A CA 1
ATOM 562 C C . THR A 1 73 ? 11.732 5.898 -5.931 1.00 90.75 73 THR A C 1
ATOM 564 O O . THR A 1 73 ? 11.951 7.064 -5.609 1.00 90.75 73 THR A O 1
ATOM 567 N N . ASP A 1 74 ? 10.650 5.556 -6.642 1.00 91.75 74 ASP A N 1
ATOM 568 C CA . ASP A 1 74 ? 9.596 6.513 -6.974 1.00 91.75 74 ASP A CA 1
ATOM 569 C C . ASP A 1 74 ? 8.754 6.821 -5.727 1.00 91.75 74 ASP A C 1
ATOM 571 O O . ASP A 1 74 ? 7.937 6.011 -5.272 1.00 91.75 74 ASP A O 1
ATOM 575 N N . GLN A 1 75 ? 8.930 8.035 -5.203 1.00 88.62 75 GLN A N 1
ATOM 576 C CA . GLN A 1 75 ? 8.228 8.520 -4.016 1.00 88.62 75 GLN A CA 1
ATOM 577 C C . GLN A 1 75 ? 6.704 8.522 -4.185 1.00 88.62 75 GLN A C 1
ATOM 579 O O . GLN A 1 75 ? 5.979 8.314 -3.213 1.00 88.62 75 GLN A O 1
ATOM 584 N N . LYS A 1 76 ? 6.182 8.675 -5.411 1.00 90.44 76 LYS A N 1
ATOM 585 C CA . LYS A 1 76 ? 4.734 8.605 -5.664 1.00 90.44 76 LYS A CA 1
ATOM 586 C C . LYS A 1 76 ? 4.200 7.200 -5.425 1.00 90.44 76 LYS A C 1
ATOM 588 O O . LYS A 1 76 ? 3.129 7.032 -4.839 1.00 90.44 76 LYS A O 1
ATOM 593 N N . ILE A 1 77 ? 4.928 6.186 -5.893 1.00 91.75 77 ILE A N 1
ATOM 594 C CA . ILE A 1 77 ? 4.546 4.781 -5.714 1.00 91.75 77 ILE A CA 1
ATOM 595 C C . ILE A 1 77 ? 4.685 4.397 -4.244 1.00 91.75 77 ILE A C 1
ATOM 597 O O . ILE A 1 77 ? 3.770 3.790 -3.684 1.00 91.75 77 ILE A O 1
ATOM 601 N N . LEU A 1 78 ? 5.787 4.800 -3.609 1.00 91.94 78 LEU A N 1
ATOM 602 C CA . LEU A 1 78 ? 6.041 4.533 -2.199 1.00 91.94 78 LEU A CA 1
ATOM 603 C C . LEU A 1 78 ? 4.955 5.146 -1.301 1.00 91.94 78 LEU A C 1
ATOM 605 O O . LEU A 1 78 ? 4.374 4.443 -0.471 1.00 91.94 78 LEU A O 1
ATOM 609 N N . PHE A 1 79 ? 4.586 6.409 -1.542 1.00 93.00 79 PHE A N 1
ATOM 610 C CA . PHE A 1 79 ? 3.489 7.076 -0.840 1.00 93.00 79 PHE A CA 1
ATOM 611 C C . PHE A 1 79 ? 2.168 6.318 -1.002 1.00 93.00 79 PHE A C 1
ATOM 613 O O . PHE A 1 79 ? 1.482 6.043 -0.018 1.00 93.00 79 PHE A O 1
ATOM 620 N N . ARG A 1 80 ? 1.819 5.906 -2.229 1.00 92.62 80 ARG A N 1
ATOM 621 C CA . ARG A 1 80 ? 0.586 5.146 -2.499 1.00 92.62 80 ARG A CA 1
ATOM 622 C C . ARG A 1 80 ? 0.562 3.788 -1.796 1.00 92.62 80 ARG A C 1
ATOM 624 O O . ARG A 1 80 ? -0.491 3.394 -1.298 1.00 92.62 80 ARG A O 1
ATOM 631 N N . LEU A 1 81 ? 1.697 3.093 -1.718 1.00 93.38 81 LEU A N 1
ATOM 632 C CA . LEU A 1 81 ? 1.811 1.823 -0.997 1.00 93.38 81 LEU A CA 1
ATOM 633 C C . LEU A 1 81 ? 1.650 2.015 0.514 1.00 93.38 81 LEU A C 1
ATOM 635 O O . LEU A 1 81 ? 0.870 1.294 1.136 1.00 93.38 81 LEU A O 1
ATOM 639 N N . HIS A 1 82 ? 2.315 3.011 1.106 1.00 93.50 82 HIS A N 1
ATOM 640 C CA . HIS A 1 82 ? 2.149 3.324 2.528 1.00 93.50 82 HIS A CA 1
ATOM 641 C C . HIS A 1 82 ? 0.729 3.788 2.856 1.00 93.50 82 HIS A C 1
ATOM 643 O O . HIS A 1 82 ? 0.175 3.375 3.876 1.00 93.50 82 HIS A O 1
ATOM 649 N N . LYS A 1 83 ? 0.109 4.576 1.969 1.00 93.00 83 LYS A N 1
ATOM 650 C CA . LYS A 1 83 ? -1.296 4.978 2.081 1.00 93.00 83 LYS A CA 1
ATOM 651 C C . LYS A 1 83 ? -2.202 3.750 2.116 1.00 93.00 83 LYS A C 1
ATOM 653 O O . LYS A 1 83 ? -3.036 3.636 3.009 1.00 93.00 83 LYS A O 1
ATOM 658 N N . GLN A 1 84 ? -2.002 2.801 1.198 1.00 93.94 84 GLN A N 1
ATOM 659 C CA . GLN A 1 84 ? -2.784 1.566 1.183 1.00 93.94 84 GLN A CA 1
ATOM 660 C C . GLN A 1 84 ? -2.556 0.739 2.453 1.00 93.94 84 GLN A C 1
ATOM 662 O O . GLN A 1 84 ? -3.526 0.294 3.057 1.00 93.94 84 GLN A O 1
ATOM 667 N N . LYS A 1 85 ? -1.303 0.579 2.904 1.00 93.62 85 LYS A N 1
ATOM 668 C CA . LYS A 1 85 ? -0.982 -0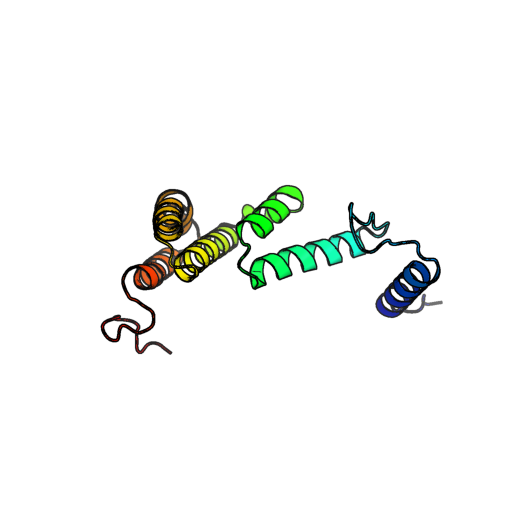.141 4.148 1.00 93.62 85 LYS A CA 1
ATOM 669 C C . LYS A 1 85 ? -1.726 0.447 5.346 1.00 93.62 85 LYS A C 1
ATOM 671 O O . LYS A 1 85 ? -2.311 -0.300 6.124 1.00 93.62 85 LYS A O 1
ATOM 676 N N . PHE A 1 86 ? -1.728 1.771 5.472 1.00 93.12 86 PHE A N 1
ATOM 677 C CA . PHE A 1 86 ? -2.451 2.463 6.531 1.00 93.12 86 PHE A CA 1
ATOM 678 C C . PHE A 1 86 ? -3.954 2.157 6.486 1.00 93.12 86 PHE A C 1
ATOM 680 O O . PHE A 1 86 ? -4.517 1.735 7.491 1.00 93.12 86 PHE A O 1
ATOM 687 N N . ILE A 1 87 ? -4.590 2.278 5.317 1.00 91.38 87 ILE A N 1
ATOM 688 C CA . ILE A 1 87 ? -6.023 1.987 5.153 1.00 91.38 87 ILE A CA 1
ATOM 689 C C . ILE A 1 87 ? -6.356 0.520 5.466 1.00 91.38 87 ILE A C 1
ATOM 691 O O . ILE A 1 87 ? -7.380 0.257 6.094 1.00 91.38 87 ILE A O 1
ATOM 695 N N . GLU A 1 88 ? -5.513 -0.438 5.073 1.00 92.25 88 GLU A N 1
ATOM 696 C CA . GLU A 1 88 ? -5.730 -1.854 5.410 1.00 92.25 88 GLU A CA 1
ATOM 697 C C . GLU A 1 88 ? -5.632 -2.116 6.918 1.00 92.25 88 GLU A C 1
ATOM 699 O O . GLU A 1 88 ? -6.429 -2.886 7.452 1.00 92.25 88 GLU A O 1
ATOM 704 N N . LEU A 1 89 ? -4.709 -1.453 7.625 1.00 91.31 89 LEU A N 1
ATOM 705 C CA . LEU A 1 89 ? -4.621 -1.544 9.086 1.00 91.31 89 LEU A CA 1
ATOM 706 C C . LEU A 1 89 ? -5.878 -0.976 9.756 1.00 91.31 89 LEU A C 1
ATOM 708 O O . LEU A 1 89 ? -6.438 -1.609 10.648 1.00 91.31 89 LEU A O 1
ATOM 712 N N . LEU A 1 90 ? -6.383 0.165 9.277 1.00 89.56 90 LEU A N 1
ATOM 713 C CA . LEU A 1 90 ? -7.644 0.719 9.779 1.00 89.56 90 LEU A CA 1
ATOM 714 C C . LEU A 1 90 ? -8.837 -0.194 9.495 1.00 89.56 90 LEU A C 1
ATOM 716 O O . LEU A 1 90 ? -9.706 -0.347 10.349 1.00 89.56 90 LEU A O 1
ATOM 720 N N . ARG A 1 91 ? -8.869 -0.841 8.324 1.00 87.50 91 ARG A N 1
ATOM 721 C CA . ARG A 1 91 ? -9.966 -1.734 7.932 1.00 87.50 91 ARG A CA 1
ATOM 722 C C . ARG A 1 91 ? -10.084 -2.962 8.833 1.00 87.50 91 ARG A C 1
ATOM 724 O O . ARG A 1 91 ? -11.198 -3.436 9.040 1.00 87.50 91 ARG A O 1
ATOM 731 N N . LYS A 1 92 ? -8.971 -3.481 9.358 1.00 87.12 92 LYS A N 1
ATOM 732 C CA . LYS A 1 92 ? -8.995 -4.605 10.309 1.00 87.12 92 LYS A CA 1
ATOM 733 C C . LYS A 1 92 ? -9.635 -4.224 11.646 1.00 87.12 92 LYS A C 1
ATOM 735 O O . LYS A 1 92 ? -10.272 -5.068 12.268 1.00 87.12 92 LYS A O 1
ATOM 740 N N . GLY A 1 93 ? -9.481 -2.970 12.077 1.00 81.88 93 GLY A N 1
ATOM 741 C CA . GLY A 1 93 ? -10.203 -2.395 13.216 1.00 81.88 93 GLY A CA 1
ATOM 742 C C . GLY A 1 93 ? -9.807 -2.916 14.603 1.00 81.88 93 GLY A C 1
ATOM 743 O O . GLY A 1 93 ? -10.467 -2.574 15.582 1.00 81.88 93 GLY A O 1
ATOM 744 N N . THR A 1 94 ? -8.751 -3.727 14.729 1.00 87.69 94 THR A N 1
ATOM 745 C CA . THR A 1 94 ? -8.259 -4.171 16.043 1.00 87.69 94 THR A CA 1
ATOM 746 C C . THR A 1 94 ? -7.463 -3.057 16.735 1.00 87.69 94 THR A C 1
ATOM 748 O O . THR A 1 94 ? -6.914 -2.167 16.082 1.00 87.69 94 THR A O 1
ATOM 751 N N . ALA A 1 95 ? -7.372 -3.092 18.069 1.00 85.88 95 ALA A N 1
ATOM 752 C CA . ALA A 1 95 ? -6.593 -2.104 18.824 1.00 85.88 95 ALA A CA 1
ATOM 753 C C . ALA A 1 95 ? -5.095 -2.139 18.456 1.00 85.88 95 ALA A C 1
ATOM 755 O O . ALA A 1 95 ? -4.462 -1.092 18.329 1.00 85.88 95 ALA A O 1
ATOM 756 N N . GLU A 1 96 ? -4.551 -3.335 18.221 1.00 89.00 96 GLU A N 1
ATOM 757 C CA . GLU A 1 96 ? -3.157 -3.546 17.811 1.00 89.00 96 GLU A CA 1
ATOM 758 C C . GLU A 1 96 ? -2.891 -3.041 16.386 1.00 89.00 96 GLU A C 1
ATOM 760 O O . GLU A 1 96 ? -1.871 -2.393 16.130 1.00 89.00 96 GLU A O 1
ATOM 765 N N . ASP A 1 97 ? -3.823 -3.276 15.456 1.00 88.19 97 ASP A N 1
ATOM 766 C CA . ASP A 1 97 ? -3.723 -2.751 14.092 1.00 88.19 97 ASP A CA 1
ATOM 767 C C . ASP A 1 97 ? -3.848 -1.223 14.082 1.00 88.19 97 ASP A C 1
ATOM 769 O O . ASP A 1 97 ? -3.168 -0.559 13.301 1.00 88.19 97 ASP A O 1
ATOM 773 N N . ARG A 1 98 ? -4.661 -0.642 14.975 1.00 87.50 98 ARG A N 1
ATOM 774 C CA . ARG A 1 98 ? -4.789 0.814 15.119 1.00 87.50 98 ARG A CA 1
ATOM 775 C C . ARG A 1 98 ? -3.492 1.452 15.621 1.00 87.50 98 ARG A C 1
ATOM 777 O O . ARG A 1 98 ? -3.070 2.464 15.062 1.00 87.50 98 ARG A O 1
ATOM 784 N N . GLU A 1 99 ? -2.828 0.853 16.609 1.00 91.38 99 GLU A N 1
ATOM 785 C CA . GLU A 1 99 ? -1.499 1.300 17.055 1.00 91.38 99 GLU A CA 1
ATOM 786 C C . GLU A 1 99 ? -0.465 1.153 15.927 1.00 91.38 99 GLU A C 1
ATOM 788 O O . GLU A 1 99 ? 0.286 2.082 15.621 1.00 91.38 99 GLU A O 1
ATOM 793 N N . SER A 1 100 ? -0.498 0.023 15.216 1.00 91.12 100 SER A N 1
ATOM 794 C CA . SER A 1 100 ? 0.351 -0.219 14.044 1.00 91.12 100 SER A CA 1
ATOM 795 C C . SER A 1 100 ? 0.105 0.802 12.926 1.00 91.12 100 SER A C 1
ATOM 797 O O . SER A 1 100 ? 1.049 1.221 12.253 1.00 91.12 100 SER A O 1
ATOM 799 N N . ALA A 1 101 ? -1.141 1.249 12.739 1.00 91.31 101 ALA A N 1
ATOM 800 C CA . ALA A 1 101 ? -1.506 2.282 11.775 1.00 91.31 101 ALA A CA 1
ATOM 801 C C . ALA A 1 101 ? -0.908 3.638 12.165 1.00 91.31 101 ALA A C 1
ATOM 803 O O . ALA A 1 101 ? -0.315 4.304 11.317 1.00 91.31 101 ALA A O 1
ATOM 804 N N . ILE A 1 102 ? -0.990 4.026 13.443 1.00 91.12 102 ILE A N 1
ATOM 805 C CA . ILE A 1 102 ? -0.367 5.255 13.963 1.00 91.12 102 ILE A CA 1
ATOM 806 C C . ILE A 1 102 ? 1.152 5.202 13.778 1.00 91.12 102 ILE A C 1
ATOM 808 O O . ILE A 1 102 ? 1.763 6.177 13.331 1.00 91.12 102 ILE A O 1
ATOM 812 N N . GLN A 1 103 ? 1.768 4.059 14.076 1.00 93.19 103 GLN A N 1
ATOM 813 C CA . GLN A 1 103 ? 3.202 3.881 13.895 1.00 93.19 103 GLN A CA 1
ATOM 814 C C . GLN A 1 103 ? 3.599 3.976 12.416 1.00 93.19 103 GLN A C 1
ATOM 816 O O . GLN A 1 103 ? 4.531 4.710 12.079 1.00 93.19 103 GLN A O 1
ATOM 821 N N . CYS A 1 104 ? 2.868 3.308 11.517 1.00 90.62 104 CYS A N 1
ATOM 822 C CA . CYS A 1 104 ? 3.053 3.408 10.065 1.00 90.62 104 CYS A CA 1
ATOM 823 C C . CYS A 1 104 ? 2.901 4.855 9.573 1.00 90.62 104 CYS A C 1
ATOM 825 O O . CYS A 1 104 ? 3.651 5.315 8.708 1.00 90.62 104 CYS A O 1
ATOM 827 N N . LEU A 1 105 ? 1.946 5.588 10.147 1.00 91.94 105 LEU A N 1
ATOM 828 C CA . LEU A 1 105 ? 1.682 6.973 9.802 1.00 91.94 105 LEU A CA 1
ATOM 829 C C . LEU A 1 105 ? 2.863 7.882 10.152 1.00 91.94 105 LEU A C 1
ATOM 831 O O . LEU A 1 105 ? 3.328 8.639 9.304 1.00 91.94 105 LEU A O 1
ATOM 835 N N . ARG A 1 106 ? 3.375 7.772 11.382 1.00 91.69 106 ARG A N 1
ATOM 836 C CA . ARG A 1 106 ? 4.488 8.593 11.884 1.00 91.69 106 ARG A CA 1
ATOM 837 C C . ARG A 1 106 ? 5.818 8.272 11.210 1.00 91.69 106 ARG A C 1
ATOM 839 O O . ARG A 1 106 ? 6.598 9.179 10.950 1.00 91.69 106 ARG A O 1
ATOM 846 N N . THR A 1 107 ? 6.086 6.991 10.968 1.00 91.69 107 THR A N 1
ATOM 847 C CA . THR A 1 107 ? 7.411 6.532 10.518 1.00 91.69 107 THR A CA 1
ATOM 848 C C . THR A 1 107 ? 7.574 6.506 9.007 1.00 91.69 107 THR A C 1
ATOM 850 O O . THR A 1 107 ? 8.686 6.695 8.528 1.00 91.69 107 THR A O 1
ATOM 853 N N . SER A 1 108 ? 6.499 6.266 8.252 1.00 89.56 108 SER A N 1
ATOM 854 C CA . SER A 1 108 ? 6.590 6.077 6.801 1.00 89.56 108 SER A CA 1
ATOM 855 C C . SER A 1 108 ? 5.700 7.041 6.027 1.00 89.56 108 SER A C 1
ATOM 857 O O . SER A 1 108 ? 6.189 7.727 5.135 1.00 89.56 108 SER A O 1
ATOM 859 N N . LEU A 1 109 ? 4.409 7.135 6.363 1.00 89.19 109 LEU A N 1
ATOM 860 C CA . LEU A 1 109 ? 3.453 7.876 5.533 1.00 89.19 109 LEU A CA 1
ATOM 861 C C . LEU A 1 109 ? 3.659 9.397 5.588 1.00 89.19 109 LEU A C 1
ATOM 863 O O . LEU A 1 109 ? 3.706 10.029 4.538 1.00 89.19 109 LEU A O 1
ATOM 867 N N . ALA A 1 110 ? 3.786 9.979 6.784 1.00 88.56 110 ALA A N 1
ATOM 868 C CA . ALA A 1 110 ? 3.939 11.425 6.947 1.00 88.56 110 ALA A CA 1
ATOM 869 C C . ALA A 1 110 ? 5.259 11.958 6.355 1.00 88.56 110 ALA A C 1
ATOM 871 O O . ALA A 1 110 ? 5.195 12.934 5.610 1.00 88.56 110 ALA A O 1
ATOM 872 N N . PRO A 1 111 ? 6.430 11.322 6.584 1.00 89.31 111 PRO A N 1
ATOM 873 C CA . PRO A 1 111 ? 7.662 11.718 5.902 1.00 89.31 111 PRO A CA 1
ATOM 874 C C . PRO A 1 111 ? 7.549 11.595 4.378 1.00 89.31 111 PRO A C 1
ATOM 876 O O . PRO A 1 111 ? 7.901 12.520 3.658 1.00 89.31 111 PRO A O 1
ATOM 879 N N . CYS A 1 112 ? 6.980 10.493 3.877 1.00 87.62 112 CYS A N 1
ATOM 880 C CA . CYS A 1 112 ? 6.847 10.268 2.437 1.00 87.62 112 CYS A CA 1
ATOM 881 C C . CYS A 1 112 ? 5.887 11.276 1.773 1.00 87.62 112 CYS A C 1
ATOM 883 O O . CYS A 1 112 ? 6.111 11.681 0.637 1.00 87.62 112 CYS A O 1
ATOM 885 N N . ALA A 1 113 ? 4.856 11.747 2.484 1.00 87.69 113 ALA A N 1
ATOM 886 C CA . ALA A 1 113 ? 3.928 12.762 1.981 1.00 87.69 113 ALA A CA 1
ATOM 887 C C . ALA A 1 113 ? 4.585 14.132 1.737 1.00 87.69 113 ALA A C 1
ATOM 889 O O . ALA A 1 113 ? 4.129 14.867 0.864 1.00 87.69 113 ALA A O 1
ATOM 890 N N . LEU A 1 114 ? 5.632 14.481 2.494 1.00 85.88 114 LEU A N 1
ATOM 891 C CA . LEU A 1 114 ? 6.349 15.751 2.329 1.00 85.88 114 LEU A CA 1
ATOM 892 C C . LEU A 1 114 ? 7.161 15.786 1.029 1.00 85.88 114 LEU A C 1
ATOM 894 O O . LEU A 1 114 ? 7.249 16.832 0.391 1.00 85.88 114 LEU A O 1
ATOM 898 N N . ASP A 1 115 ? 7.702 14.634 0.630 1.00 79.94 115 ASP A N 1
ATOM 899 C CA . ASP A 1 115 ? 8.672 14.527 -0.462 1.00 79.94 115 ASP A CA 1
ATOM 900 C C . ASP A 1 115 ? 8.088 13.933 -1.761 1.00 79.94 115 ASP A C 1
ATOM 902 O O . ASP A 1 115 ? 8.767 13.909 -2.788 1.00 79.94 115 ASP A O 1
ATOM 906 N N . ALA A 1 116 ? 6.842 13.436 -1.757 1.00 77.31 116 ALA A N 1
ATOM 907 C CA . ALA A 1 116 ? 6.277 12.720 -2.905 1.00 77.31 116 ALA A CA 1
ATOM 908 C C . ALA A 1 116 ? 5.839 13.628 -4.068 1.00 77.31 116 ALA A C 1
ATOM 910 O O . ALA A 1 116 ? 6.275 13.440 -5.207 1.00 77.31 116 ALA A O 1
ATOM 911 N N . TYR A 1 117 ? 4.907 14.550 -3.824 1.00 82.88 117 TYR A N 1
ATOM 912 C CA . TYR A 1 117 ? 4.399 15.531 -4.795 1.00 82.88 117 TYR A CA 1
ATOM 913 C C . TYR A 1 117 ? 3.571 16.604 -4.069 1.00 82.88 117 TYR A C 1
ATOM 915 O O . TYR A 1 117 ? 3.109 16.341 -2.958 1.00 82.88 117 TYR A O 1
ATOM 923 N N . PRO A 1 118 ? 3.353 17.794 -4.664 1.00 81.56 118 PRO A N 1
ATOM 924 C CA . PRO A 1 118 ? 2.706 18.919 -3.981 1.00 81.56 118 PRO A CA 1
ATOM 925 C C . PRO A 1 118 ? 1.337 18.590 -3.362 1.00 81.56 118 PRO A C 1
ATOM 927 O O . PRO A 1 118 ? 1.037 19.026 -2.255 1.00 81.56 118 PRO A O 1
ATOM 930 N N . GLU A 1 119 ? 0.523 17.777 -4.037 1.00 86.25 119 GLU A N 1
ATOM 931 C CA . GLU A 1 119 ? -0.819 17.390 -3.586 1.00 86.25 119 GLU A CA 1
ATOM 932 C C . GLU A 1 119 ? -0.821 16.226 -2.572 1.00 86.25 119 GLU A C 1
ATOM 934 O O . GLU A 1 119 ? -1.841 15.960 -1.933 1.00 86.25 119 GLU A O 1
ATOM 939 N N . ALA A 1 120 ? 0.310 15.536 -2.375 1.00 85.44 120 ALA A N 1
ATOM 940 C CA . ALA A 1 120 ? 0.397 14.356 -1.510 1.00 85.44 120 ALA A CA 1
ATOM 941 C C . ALA A 1 120 ? 0.093 14.680 -0.044 1.00 85.44 120 ALA A C 1
ATOM 943 O O . ALA A 1 120 ? -0.490 13.864 0.670 1.00 85.44 120 ALA A O 1
ATOM 944 N N . TYR A 1 121 ? 0.454 15.884 0.405 1.00 85.00 121 TYR A N 1
ATOM 945 C CA . TYR A 1 121 ? 0.178 16.319 1.769 1.00 85.00 121 TYR A CA 1
ATOM 946 C C . TYR A 1 121 ? -1.318 16.561 2.010 1.00 85.00 121 TYR A C 1
ATOM 948 O O . TYR A 1 121 ? -1.832 16.244 3.083 1.00 85.00 121 TYR A O 1
ATOM 956 N N . GLU A 1 122 ? -2.045 17.060 1.006 1.00 86.44 122 GLU A N 1
ATOM 957 C CA . GLU A 1 122 ? -3.504 17.157 1.085 1.00 86.44 122 GLU A CA 1
ATOM 958 C C . GLU A 1 122 ? -4.133 15.762 1.076 1.00 86.44 122 GLU A C 1
ATOM 960 O O . GLU A 1 122 ? -4.951 15.466 1.945 1.00 86.44 122 GLU A O 1
ATOM 965 N N . GLU A 1 123 ? -3.699 14.854 0.194 1.00 86.81 123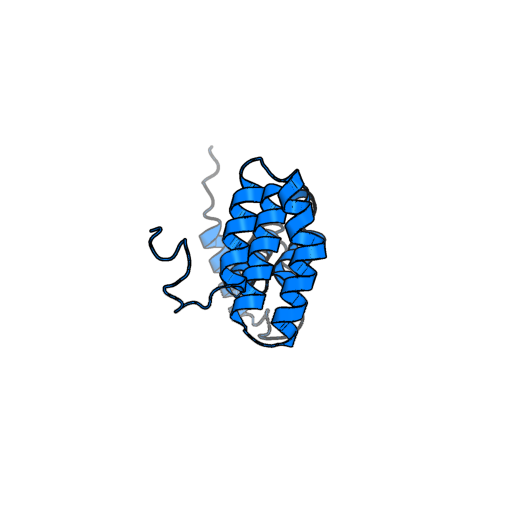 GLU A N 1
ATOM 966 C CA . GLU A 1 123 ? -4.154 13.454 0.230 1.00 86.81 123 GLU A CA 1
ATOM 967 C C . GLU A 1 123 ? -3.899 12.797 1.593 1.00 86.81 123 GLU A C 1
ATOM 969 O O . GLU A 1 123 ? -4.749 12.073 2.108 1.00 86.81 123 GLU A O 1
ATOM 974 N N . PHE A 1 124 ? -2.750 13.071 2.207 1.00 88.75 124 PHE A N 1
ATOM 975 C CA . PHE A 1 124 ? -2.419 12.600 3.546 1.00 88.75 124 PHE A CA 1
ATOM 976 C C . PHE A 1 124 ? -3.401 13.119 4.609 1.00 88.75 124 PHE A C 1
ATOM 978 O O . PHE A 1 124 ? -3.886 12.329 5.424 1.00 88.75 124 PHE A O 1
ATOM 985 N N . LYS A 1 125 ? -3.756 14.413 4.585 1.00 88.00 125 LYS A N 1
ATOM 986 C CA . LYS A 1 125 ? -4.782 14.969 5.485 1.00 88.00 125 LYS A CA 1
ATOM 987 C C . LYS A 1 125 ? -6.142 14.304 5.281 1.00 88.00 125 LYS A C 1
ATOM 989 O O . LYS A 1 125 ? -6.803 13.982 6.263 1.00 88.00 125 LYS A O 1
ATOM 994 N N . HIS A 1 126 ? -6.543 14.052 4.034 1.00 86.06 126 HIS A N 1
ATOM 995 C CA . HIS A 1 126 ? -7.802 13.357 3.742 1.00 86.06 126 HIS A CA 1
ATOM 996 C C . HIS A 1 126 ? -7.785 11.924 4.283 1.00 86.06 126 HIS A C 1
ATOM 998 O O . HIS A 1 126 ? -8.755 11.466 4.880 1.00 86.06 126 HIS A O 1
ATOM 1004 N N . VAL A 1 127 ? -6.658 11.223 4.154 1.00 87.88 127 VAL A N 1
ATOM 1005 C CA . VAL A 1 127 ? -6.486 9.865 4.691 1.00 87.88 127 VAL A CA 1
ATOM 1006 C C . VAL A 1 127 ? -6.585 9.833 6.218 1.00 87.88 127 VAL A C 1
ATOM 1008 O O . VAL A 1 127 ? -7.132 8.879 6.767 1.00 87.88 127 VAL A O 1
ATOM 1011 N N . LEU A 1 128 ? -6.122 10.873 6.920 1.00 88.31 128 LEU A N 1
ATOM 1012 C CA . LEU A 1 128 ? -6.285 10.985 8.375 1.00 88.31 128 LEU A CA 1
ATOM 1013 C C . LEU A 1 128 ? -7.753 11.046 8.809 1.00 88.31 128 LEU A C 1
ATOM 1015 O O . LEU A 1 128 ? -8.080 10.583 9.901 1.00 88.31 128 LEU A O 1
ATOM 1019 N N . LEU A 1 129 ? -8.651 11.557 7.965 1.00 86.06 129 LEU A N 1
ATOM 1020 C CA . LEU A 1 129 ? -10.080 11.564 8.278 1.00 86.06 129 LEU A CA 1
ATOM 1021 C C . LEU A 1 129 ? -10.625 10.140 8.415 1.00 86.06 129 LEU A C 1
ATOM 1023 O O . LEU A 1 129 ? -11.442 9.905 9.296 1.00 86.06 129 LEU A O 1
ATOM 1027 N N . ALA A 1 130 ? -10.104 9.173 7.651 1.00 83.44 130 ALA A N 1
ATOM 1028 C CA . ALA A 1 130 ? -10.481 7.763 7.780 1.00 83.44 130 ALA A CA 1
ATOM 1029 C C . ALA A 1 130 ? -10.054 7.130 9.121 1.00 83.44 130 ALA A C 1
ATOM 1031 O O . ALA A 1 130 ? -10.543 6.064 9.481 1.00 83.44 130 ALA A O 1
ATOM 1032 N N . PHE A 1 131 ? -9.131 7.758 9.858 1.00 84.50 131 PHE A N 1
ATOM 1033 C CA . PHE A 1 131 ? -8.760 7.346 11.215 1.00 84.50 131 PHE A CA 1
ATOM 1034 C C . PHE A 1 131 ? -9.641 7.987 12.292 1.00 84.50 131 PHE A C 1
ATOM 1036 O O . PHE A 1 131 ? -9.870 7.386 13.347 1.00 84.50 131 PHE A O 1
ATOM 1043 N N . ILE A 1 132 ? -10.070 9.229 12.055 1.00 83.25 132 ILE A N 1
ATOM 1044 C CA . ILE A 1 132 ? -10.850 10.029 13.005 1.00 83.25 132 ILE A CA 1
ATOM 1045 C C . ILE A 1 132 ? -12.325 9.631 12.955 1.00 83.25 132 ILE A C 1
ATOM 1047 O O . ILE A 1 132 ? -12.946 9.493 14.004 1.00 83.25 132 ILE A O 1
ATOM 1051 N N . TYR A 1 133 ? -12.857 9.434 11.752 1.00 79.62 133 TYR A N 1
ATOM 1052 C CA . TYR A 1 133 ? -14.267 9.171 11.507 1.00 79.62 133 TYR A CA 1
ATOM 1053 C C . TYR A 1 133 ? -14.474 7.715 11.106 1.00 79.62 133 TYR A C 1
ATOM 1055 O O . TYR A 1 133 ? -13.804 7.200 10.208 1.00 79.62 133 TYR A O 1
ATOM 1063 N N . ASP A 1 134 ? -15.435 7.059 11.753 1.00 69.88 134 ASP A N 1
ATOM 1064 C CA . ASP A 1 134 ? -15.872 5.733 11.333 1.00 69.88 134 ASP A CA 1
ATOM 1065 C C . ASP A 1 134 ? -16.644 5.808 10.011 1.00 69.88 134 ASP A C 1
ATOM 1067 O O . ASP A 1 134 ? -17.220 6.831 9.643 1.00 69.88 134 ASP A O 1
ATOM 1071 N N . LYS A 1 135 ? -16.714 4.677 9.302 1.00 67.25 135 LYS A N 1
ATOM 1072 C CA . LYS A 1 135 ? -17.364 4.566 7.983 1.00 67.25 135 LYS A CA 1
ATOM 1073 C C . LYS A 1 135 ? -18.818 5.076 7.948 1.00 67.25 135 LYS A C 1
ATOM 1075 O O . LYS A 1 135 ? -19.299 5.442 6.882 1.00 67.25 135 LYS A O 1
ATOM 1080 N N . ASN A 1 136 ? -19.506 5.076 9.091 1.00 63.03 136 ASN A N 1
ATOM 1081 C CA . ASN A 1 136 ? -20.907 5.486 9.221 1.00 63.03 136 ASN A CA 1
ATOM 1082 C C . ASN A 1 136 ? -21.072 6.855 9.906 1.00 63.03 136 ASN A C 1
ATOM 1084 O O . ASN A 1 136 ? -22.182 7.210 10.302 1.00 63.03 136 ASN A O 1
ATOM 1088 N N . ASP A 1 137 ? -19.982 7.594 10.109 1.00 68.44 137 ASP A N 1
ATOM 1089 C CA . ASP A 1 137 ? -20.019 8.872 10.802 1.00 68.44 137 ASP A CA 1
ATOM 1090 C C . ASP A 1 137 ? -20.346 10.018 9.832 1.00 68.44 137 ASP A C 1
ATOM 1092 O O . ASP A 1 137 ? -19.510 10.493 9.060 1.00 68.44 137 ASP A O 1
ATOM 1096 N N . ASN A 1 138 ? -21.594 10.483 9.902 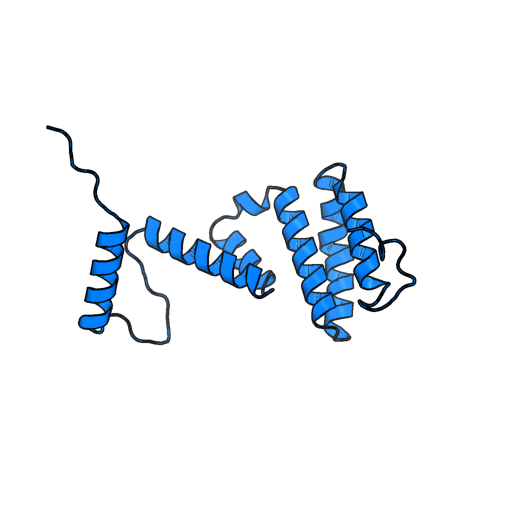1.00 65.38 138 ASN A N 1
ATOM 1097 C CA . ASN A 1 138 ? -22.109 11.585 9.087 1.00 65.38 138 ASN A CA 1
ATOM 1098 C C . ASN A 1 138 ? -21.505 12.953 9.457 1.00 65.38 138 ASN A C 1
ATOM 1100 O O . ASN A 1 138 ? -21.819 13.947 8.806 1.00 65.38 138 ASN A O 1
ATOM 1104 N N . THR A 1 139 ? -20.678 13.032 10.505 1.00 73.06 139 THR A N 1
ATOM 1105 C CA . THR A 1 139 ? -19.981 14.269 10.890 1.00 73.06 139 THR A CA 1
ATOM 1106 C C . THR A 1 139 ? -18.661 14.476 10.148 1.00 73.06 139 THR A C 1
ATOM 1108 O O . THR A 1 139 ? -18.037 15.528 10.301 1.00 73.06 139 THR A O 1
ATOM 1111 N N . SER A 1 140 ? -18.245 13.509 9.318 1.00 66.19 140 SER A N 1
ATOM 1112 C CA . SER A 1 140 ? -17.051 13.650 8.490 1.00 66.19 140 SER A CA 1
ATOM 1113 C C . SER A 1 140 ? -17.211 14.818 7.502 1.00 66.19 140 SER A C 1
ATOM 1115 O O . SER A 1 140 ? -18.185 14.851 6.744 1.00 66.19 140 SER A O 1
ATOM 1117 N N . PRO A 1 141 ? -16.249 15.759 7.438 1.00 68.44 141 PRO A N 1
ATOM 1118 C CA . PRO A 1 141 ? -16.311 16.908 6.530 1.00 68.44 141 PRO A CA 1
ATOM 1119 C C . PRO A 1 141 ? -16.283 16.510 5.044 1.00 68.44 141 PRO A C 1
ATOM 1121 O O . PRO A 1 141 ? -16.627 17.322 4.193 1.00 68.44 141 PRO A O 1
ATOM 1124 N N . VAL A 1 142 ? -15.915 15.260 4.748 1.00 65.12 142 VAL A N 1
ATOM 1125 C CA . VAL A 1 142 ? -15.798 14.687 3.397 1.00 65.12 142 VAL A CA 1
ATOM 1126 C C . VAL A 1 142 ? -16.937 13.691 3.111 1.00 65.12 142 VAL A C 1
ATOM 1128 O O . VAL A 1 142 ? -16.977 13.066 2.059 1.00 65.12 142 VAL A O 1
ATOM 1131 N N . ALA A 1 143 ? -17.922 13.549 4.011 1.00 61.09 143 ALA A N 1
ATOM 1132 C CA . ALA A 1 143 ? -19.033 12.598 3.853 1.00 61.09 143 ALA A CA 1
ATOM 1133 C C . ALA A 1 143 ? -19.869 12.797 2.569 1.00 61.09 143 ALA A C 1
ATOM 1135 O O . ALA A 1 143 ? -20.556 11.871 2.143 1.00 61.09 143 ALA A O 1
ATOM 1136 N N . ASN A 1 144 ? -19.810 13.985 1.955 1.00 58.41 144 ASN A N 1
ATOM 1137 C CA . ASN A 1 144 ? -20.564 14.348 0.752 1.00 58.41 144 ASN A CA 1
ATOM 1138 C C . ASN A 1 144 ? -19.696 14.499 -0.513 1.00 58.41 144 ASN A C 1
ATOM 1140 O O . ASN A 1 144 ? -20.219 14.923 -1.543 1.00 58.41 144 ASN A O 1
ATOM 1144 N N . GLU A 1 145 ? -18.395 14.205 -0.457 1.00 59.75 145 GLU A N 1
ATOM 1145 C CA . GLU A 1 145 ? -17.534 14.262 -1.644 1.00 59.75 145 GLU A CA 1
ATOM 1146 C C . GLU A 1 145 ? -17.638 12.930 -2.411 1.00 59.75 145 GLU A C 1
ATOM 1148 O O . GLU A 1 145 ? -17.261 11.876 -1.895 1.00 59.75 145 GLU A O 1
ATOM 1153 N N . VAL A 1 146 ? -18.224 12.978 -3.616 1.00 43.88 146 VAL A N 1
ATOM 1154 C CA . VAL A 1 146 ? -18.433 11.843 -4.543 1.00 43.88 146 VAL A CA 1
ATOM 1155 C C . VAL A 1 146 ? -17.461 11.934 -5.709 1.00 43.88 146 VAL A C 1
ATOM 1157 O O . VAL A 1 146 ? -17.371 13.035 -6.298 1.00 43.88 146 VAL A O 1
#

Secondary structure (DSSP, 8-state):
-PPP---HHHHHHHHHHHHHHTT-S-SSSS----S-HHHHHHHHHHHHHHHHHTT-HHHHHHHHHHH-GGGGG-HHHHHHHHHHHHHHHHHH--HHHHHHHHHHIIIIIHHHHHHH-TTHHHHHHHHHHHHHS-TT-TT-TTTT--

Foldseek 3Di:
DDDDDDPVVVVVVVVVVVCVVVVVDDPDDDDDDDPPPVVVVVVLVVVLVVCLVVLVLVVSVVSCVVPPVVQCVQLQSQLVSLLSNLVSLVVVVDPVSLVVS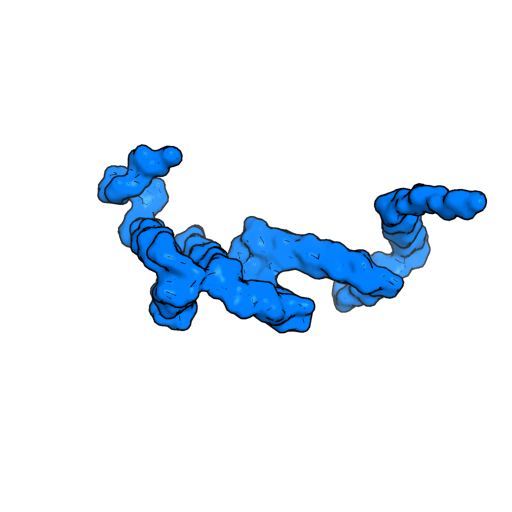VVSCVPRNVVSLVVRDPCSVVVSVVSVLCSVDPPPRPPRPCNPPD

Sequence (146 aa):
MESTPVNWEALDALLIDFAKSENLIEEDSSAPSPSSSSYHSRLLIRHIRRSLHTGAIDAAVHLLHLHAPSILTDQKILFRLHKQKFIELLRKGTAEDRESAIQCLRTSLAPCALDAYPEAYEEFKHVLLAFIYDKNDNTSPVANEV

Radius of gyration: 21.12 Å; chains: 1; bounding box: 36×54×65 Å

Organism: Vigna mungo (NCBI:txid3915)

InterPro domains:
  IPR006595 CTLH, C-terminal LisH motif [PS50897] (41-97)
  IPR006595 CTLH, C-terminal LisH motif [SM00668] (41-97)
  IPR024964 CTLH/CRA C-terminal to LisH motif domain [PF10607] (46-142)

pLDDT: mean 79.99, std 14.37, range [40.78, 94.31]